Protein AF-A0A6L7LC41-F1 (afdb_monomer)

Structure (mmCIF, N/CA/C/O backbone):
data_AF-A0A6L7LC41-F1
#
_entry.id   AF-A0A6L7LC41-F1
#
loop_
_atom_site.group_PDB
_atom_site.id
_atom_site.type_symbol
_atom_site.label_atom_id
_atom_site.label_alt_id
_atom_site.label_comp_id
_atom_site.label_asym_id
_atom_site.label_entity_id
_atom_site.label_seq_id
_atom_site.pdbx_PDB_ins_code
_atom_site.Cartn_x
_atom_site.Cartn_y
_atom_site.Cartn_z
_atom_site.occupancy
_atom_site.B_iso_or_equiv
_atom_site.auth_seq_id
_atom_site.auth_comp_id
_atom_site.auth_asym_id
_atom_site.auth_atom_id
_atom_site.pdbx_PDB_model_num
ATOM 1 N N . MET A 1 1 ? -7.685 -9.081 17.342 1.00 49.19 1 MET A N 1
ATOM 2 C CA . MET A 1 1 ? -6.665 -9.412 16.320 1.00 49.19 1 MET A CA 1
ATOM 3 C C . MET A 1 1 ? -6.701 -8.478 15.103 1.00 49.19 1 MET A C 1
ATOM 5 O O . MET A 1 1 ? -5.638 -8.204 14.570 1.00 49.19 1 MET A O 1
ATOM 9 N N . LEU A 1 2 ? -7.864 -7.918 14.726 1.00 59.47 2 LEU A N 1
ATOM 10 C CA . LEU A 1 2 ? -8.021 -6.990 13.585 1.00 59.47 2 LEU A CA 1
ATOM 11 C C . LEU A 1 2 ? -7.290 -5.636 13.727 1.00 59.47 2 LEU A C 1
ATOM 13 O O . LEU A 1 2 ? -6.851 -5.098 12.725 1.00 59.47 2 LEU A O 1
ATOM 17 N N . LYS A 1 3 ? -7.033 -5.137 14.949 1.00 65.00 3 LYS A N 1
ATOM 18 C CA . LYS A 1 3 ? -6.404 -3.813 15.175 1.00 65.00 3 LYS A CA 1
ATOM 19 C C . LYS A 1 3 ? -5.051 -3.582 14.484 1.00 65.00 3 LYS A C 1
ATOM 21 O O . LYS A 1 3 ? -4.684 -2.443 14.229 1.00 65.00 3 LYS A O 1
ATOM 26 N N . LYS A 1 4 ? -4.283 -4.640 14.189 1.00 66.75 4 LYS A N 1
ATOM 27 C CA . LYS A 1 4 ? -3.010 -4.499 13.455 1.00 66.75 4 LYS A CA 1
ATOM 28 C C . LYS A 1 4 ? -3.218 -4.047 12.003 1.00 66.75 4 LYS A C 1
ATOM 30 O O . LYS A 1 4 ? -2.312 -3.451 11.434 1.00 66.75 4 LYS A O 1
ATOM 35 N N . LEU A 1 5 ? -4.395 -4.309 11.432 1.00 72.88 5 LEU A N 1
ATOM 36 C CA . LEU A 1 5 ? -4.780 -3.898 10.082 1.00 72.88 5 LEU A CA 1
ATOM 37 C C . LEU A 1 5 ? -5.334 -2.467 10.040 1.00 72.88 5 LEU A C 1
ATOM 39 O O . LEU A 1 5 ? -5.534 -1.941 8.956 1.00 72.88 5 LEU A O 1
ATOM 43 N N . ASP A 1 6 ? -5.521 -1.801 11.181 1.00 81.56 6 ASP A N 1
ATOM 44 C CA . ASP A 1 6 ? -5.957 -0.396 11.201 1.00 81.56 6 ASP A CA 1
ATOM 45 C C . ASP A 1 6 ? -4.789 0.571 10.963 1.00 81.56 6 ASP A C 1
ATOM 47 O O . ASP A 1 6 ? -4.988 1.775 10.835 1.00 81.56 6 ASP A O 1
ATOM 51 N N . SER A 1 7 ? -3.554 0.065 10.930 1.00 87.88 7 SER A N 1
ATOM 52 C CA . SER A 1 7 ? -2.342 0.868 10.792 1.00 87.88 7 SER A CA 1
ATOM 53 C C . SER A 1 7 ? -2.106 1.286 9.340 1.00 87.88 7 SER A C 1
ATOM 55 O O . SER A 1 7 ? -1.676 0.486 8.506 1.00 87.88 7 SER A O 1
ATOM 57 N N . TRP A 1 8 ? -2.302 2.573 9.059 1.00 89.00 8 TRP A N 1
ATOM 58 C CA . TRP A 1 8 ? -1.938 3.201 7.787 1.00 89.00 8 TRP A CA 1
ATOM 59 C C . TRP A 1 8 ? -0.470 2.976 7.390 1.00 89.00 8 TRP A C 1
ATOM 61 O O . TRP A 1 8 ? -0.178 2.784 6.213 1.00 89.00 8 TRP A O 1
ATOM 71 N N . VAL A 1 9 ? 0.449 2.902 8.361 1.00 91.44 9 VAL A N 1
ATOM 72 C CA . VAL A 1 9 ? 1.871 2.608 8.111 1.00 91.44 9 VAL A CA 1
ATOM 73 C C . VAL A 1 9 ? 2.057 1.192 7.571 1.00 91.44 9 VAL A C 1
ATOM 75 O O . VAL A 1 9 ? 2.804 0.989 6.617 1.00 91.44 9 VAL A O 1
ATOM 78 N N . THR A 1 10 ? 1.361 0.208 8.149 1.00 91.38 10 THR A N 1
ATOM 79 C CA . THR A 1 10 ? 1.440 -1.188 7.698 1.00 91.38 10 THR A CA 1
ATOM 80 C C . THR A 1 10 ? 1.007 -1.301 6.242 1.00 91.38 10 THR A C 1
ATOM 82 O O . THR A 1 10 ? 1.713 -1.903 5.437 1.00 91.38 10 THR A O 1
ATOM 85 N N . TRP A 1 11 ? -0.101 -0.658 5.880 1.00 92.00 11 TRP A N 1
ATOM 86 C CA . TRP A 1 11 ? -0.590 -0.660 4.505 1.00 92.00 11 TRP A CA 1
ATOM 87 C C . TRP A 1 11 ? 0.268 0.172 3.551 1.00 92.00 11 TRP A C 1
ATOM 89 O O . TRP A 1 11 ? 0.430 -0.225 2.403 1.00 92.00 11 TRP A O 1
ATOM 99 N N . GLY A 1 12 ? 0.899 1.251 4.018 1.00 94.69 12 GLY A N 1
ATOM 100 C CA . GLY A 1 12 ? 1.907 1.971 3.240 1.00 94.69 12 GLY A CA 1
ATOM 101 C C . GLY A 1 12 ? 3.096 1.082 2.865 1.00 94.69 12 GLY A C 1
ATOM 102 O O . GLY A 1 12 ? 3.467 1.005 1.698 1.00 94.69 12 GLY A O 1
ATOM 103 N N . VAL A 1 13 ? 3.651 0.335 3.825 1.00 95.06 13 VAL A N 1
ATOM 104 C CA . VAL A 1 13 ? 4.756 -0.606 3.558 1.00 95.06 13 VAL A CA 1
ATOM 105 C C . VAL A 1 13 ? 4.331 -1.693 2.570 1.00 95.06 13 VAL A C 1
ATOM 107 O O . VAL A 1 13 ? 5.054 -1.969 1.614 1.00 95.06 13 VAL A O 1
ATOM 110 N N . VAL A 1 14 ? 3.147 -2.283 2.762 1.00 93.50 14 VAL A N 1
ATOM 111 C CA . VAL A 1 14 ? 2.614 -3.307 1.849 1.00 93.50 14 VAL A CA 1
ATOM 112 C C . VAL A 1 14 ? 2.427 -2.735 0.441 1.00 93.50 14 VAL A C 1
ATOM 114 O O . VAL A 1 14 ? 2.898 -3.340 -0.519 1.00 93.50 14 VAL A O 1
ATOM 117 N N . GLY A 1 15 ? 1.804 -1.560 0.313 1.00 93.81 15 GLY A N 1
ATOM 118 C CA . GLY A 1 15 ? 1.602 -0.887 -0.970 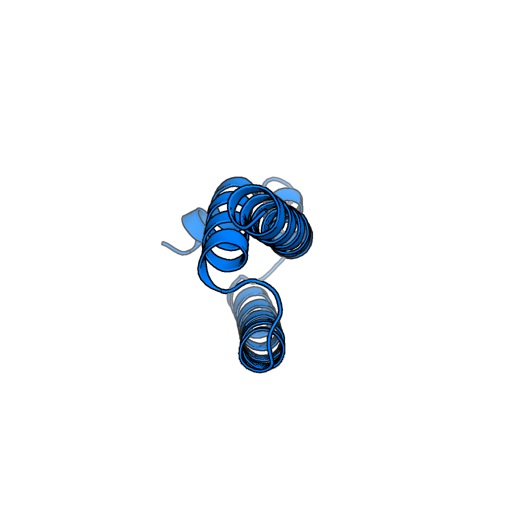1.00 93.81 15 GLY A CA 1
ATOM 119 C C . GLY A 1 15 ? 2.923 -0.638 -1.690 1.00 93.81 15 GLY A C 1
ATOM 120 O O . GLY A 1 15 ? 3.074 -1.033 -2.843 1.00 93.81 15 GLY A O 1
ATOM 121 N N . PHE A 1 16 ? 3.915 -0.082 -0.991 1.00 95.50 16 PHE A N 1
ATOM 122 C CA . PHE A 1 16 ? 5.242 0.167 -1.555 1.00 95.50 16 PHE A CA 1
ATOM 123 C C . PHE A 1 16 ? 5.922 -1.106 -2.067 1.00 95.50 16 PHE A C 1
ATOM 125 O O . PHE A 1 16 ? 6.407 -1.120 -3.196 1.00 95.50 16 PHE A O 1
ATOM 132 N N . ILE A 1 17 ? 5.925 -2.186 -1.278 1.00 95.44 17 ILE A N 1
ATOM 133 C CA . ILE A 1 17 ? 6.529 -3.468 -1.677 1.00 95.44 17 ILE A CA 1
ATOM 134 C C . ILE A 1 17 ? 5.837 -4.032 -2.921 1.00 95.44 17 ILE A C 1
ATOM 136 O O . ILE A 1 17 ? 6.512 -4.466 -3.854 1.00 95.44 17 ILE A O 1
ATOM 140 N N . ILE A 1 18 ? 4.501 -4.001 -2.958 1.00 92.69 18 ILE A N 1
ATOM 141 C CA . ILE A 1 18 ? 3.731 -4.476 -4.112 1.00 92.69 18 ILE A CA 1
ATOM 142 C C . ILE A 1 18 ? 4.062 -3.638 -5.352 1.00 92.69 18 ILE A C 1
ATOM 144 O O . ILE A 1 18 ? 4.350 -4.202 -6.408 1.00 92.69 18 ILE A O 1
ATOM 148 N N . GLY A 1 19 ? 4.085 -2.309 -5.229 1.00 92.62 19 GLY A N 1
ATOM 149 C CA . GLY A 1 19 ? 4.442 -1.414 -6.327 1.00 92.62 19 GLY A CA 1
ATOM 150 C C . GLY A 1 19 ? 5.859 -1.631 -6.843 1.00 92.62 19 GLY A C 1
ATOM 151 O O . GLY A 1 19 ? 6.068 -1.683 -8.055 1.00 92.62 19 GLY A O 1
ATOM 152 N N . LEU A 1 20 ? 6.815 -1.832 -5.938 1.00 93.81 20 LEU A N 1
ATOM 153 C CA . LEU A 1 20 ? 8.209 -2.093 -6.282 1.00 93.81 20 LEU A CA 1
ATOM 154 C C . LEU A 1 20 ? 8.392 -3.443 -6.991 1.00 93.81 20 LEU A C 1
ATOM 156 O O . LEU A 1 20 ? 9.182 -3.542 -7.926 1.00 93.81 20 LEU A O 1
ATOM 160 N N . ALA A 1 21 ? 7.660 -4.479 -6.578 1.00 91.19 21 ALA A N 1
ATOM 161 C CA . ALA A 1 21 ? 7.776 -5.819 -7.151 1.00 91.19 21 ALA A CA 1
ATOM 162 C C . ALA A 1 21 ? 7.005 -5.974 -8.474 1.00 91.19 21 ALA A C 1
ATOM 164 O O . ALA A 1 21 ? 7.523 -6.534 -9.441 1.00 91.19 21 ALA A O 1
ATOM 165 N N . LEU A 1 22 ? 5.762 -5.487 -8.524 1.00 87.00 22 LEU A N 1
ATOM 166 C CA . LEU A 1 22 ? 4.830 -5.750 -9.626 1.00 87.00 22 LEU A CA 1
ATOM 167 C C . LEU A 1 22 ? 4.722 -4.594 -10.619 1.00 87.00 22 LEU A C 1
ATOM 169 O O . LEU A 1 22 ? 4.453 -4.832 -11.797 1.00 87.00 22 LEU A O 1
ATOM 173 N N . GLY A 1 23 ? 5.007 -3.360 -10.198 1.00 80.75 23 GLY A N 1
ATOM 174 C CA . GLY A 1 23 ? 4.765 -2.163 -10.999 1.00 80.75 23 GLY A CA 1
ATOM 175 C C . GLY A 1 23 ? 3.279 -1.961 -11.333 1.00 80.75 23 GLY A C 1
ATOM 176 O O . GLY A 1 23 ? 2.398 -2.281 -10.529 1.00 80.75 23 GLY A O 1
ATOM 177 N N . VAL A 1 24 ? 3.005 -1.415 -12.522 1.00 75.00 24 V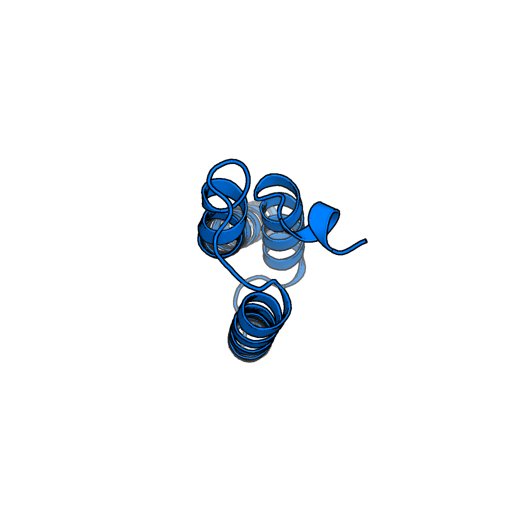AL A N 1
ATOM 178 C CA . VAL A 1 24 ? 1.651 -1.262 -13.078 1.00 75.00 24 VAL A CA 1
ATOM 179 C C . VAL A 1 24 ? 1.511 -2.196 -14.279 1.00 75.00 24 VAL A C 1
ATOM 181 O O . VAL A 1 24 ? 2.155 -1.989 -15.303 1.00 75.00 24 VAL A O 1
ATOM 184 N N . ASN A 1 25 ? 0.700 -3.243 -14.138 1.00 82.69 25 ASN A N 1
ATOM 185 C CA . ASN A 1 25 ? 0.345 -4.183 -15.204 1.00 82.69 25 ASN A CA 1
ATOM 186 C C . ASN A 1 25 ? -1.114 -4.657 -15.025 1.00 82.69 25 ASN A C 1
ATOM 188 O O . ASN A 1 25 ? -1.794 -4.229 -14.090 1.00 82.69 25 ASN A O 1
ATOM 192 N N . ASP A 1 26 ? -1.603 -5.550 -15.888 1.00 85.75 26 ASP A N 1
ATOM 193 C CA . ASP A 1 26 ? -2.991 -6.040 -15.827 1.00 85.75 26 ASP A CA 1
ATOM 194 C C . ASP A 1 26 ? -3.341 -6.716 -14.487 1.00 85.75 26 ASP A C 1
ATOM 196 O O . ASP A 1 26 ? -4.474 -6.624 -14.010 1.00 85.75 26 ASP A O 1
ATOM 200 N N . LEU A 1 27 ? -2.362 -7.343 -13.823 1.00 85.25 27 LEU A N 1
ATOM 201 C CA . LEU A 1 27 ? -2.537 -7.923 -12.489 1.00 85.25 27 LEU A CA 1
ATOM 202 C C . LEU A 1 27 ? -2.779 -6.836 -11.430 1.00 85.25 27 LEU A C 1
ATOM 204 O O . LEU A 1 27 ? -3.533 -7.065 -10.483 1.00 85.25 27 LEU A O 1
ATOM 208 N N . SER A 1 28 ? -2.198 -5.644 -11.594 1.00 80.12 28 SER A N 1
ATOM 209 C CA . SER A 1 28 ? -2.401 -4.511 -10.684 1.00 80.12 28 SER A CA 1
ATOM 210 C C . SER A 1 28 ? -3.871 -4.074 -10.642 1.00 80.12 28 SER A C 1
ATOM 212 O O . SER A 1 28 ? -4.376 -3.767 -9.564 1.00 80.12 28 SER A O 1
ATOM 214 N N . VAL A 1 29 ? -4.588 -4.114 -11.774 1.00 85.06 29 VAL A N 1
ATOM 215 C CA . VAL A 1 29 ? -6.025 -3.775 -11.834 1.00 85.06 29 VAL A CA 1
ATOM 216 C C . VAL A 1 29 ? -6.847 -4.749 -10.989 1.00 85.06 29 VAL A C 1
ATOM 218 O O . VAL A 1 29 ? -7.664 -4.330 -10.166 1.00 85.06 29 VAL A O 1
ATOM 221 N N . TRP A 1 30 ? -6.587 -6.050 -11.136 1.00 90.56 30 TRP A N 1
ATOM 222 C CA . TRP A 1 30 ? -7.262 -7.085 -10.354 1.00 90.56 30 TRP A CA 1
ATOM 223 C C . TRP A 1 30 ? -6.933 -7.001 -8.863 1.00 90.56 30 TRP A C 1
ATOM 225 O O . TRP A 1 30 ? -7.829 -7.145 -8.034 1.00 90.56 30 TRP A O 1
ATOM 235 N N . LEU A 1 31 ? -5.679 -6.714 -8.507 1.00 88.06 31 LEU A N 1
ATOM 236 C CA . LEU A 1 31 ? -5.265 -6.536 -7.114 1.00 88.06 31 LEU A CA 1
ATOM 237 C C . LEU A 1 31 ? -5.950 -5.338 -6.450 1.00 88.06 31 LEU A C 1
ATOM 239 O O . LEU A 1 31 ? -6.386 -5.455 -5.307 1.00 88.06 31 LEU A O 1
ATOM 243 N N . VAL A 1 32 ? -6.093 -4.212 -7.156 1.00 87.12 32 VAL A N 1
ATOM 244 C CA . VAL A 1 32 ? -6.828 -3.046 -6.643 1.00 87.12 32 VAL A CA 1
ATOM 245 C C . VAL A 1 32 ? -8.312 -3.371 -6.487 1.00 87.12 32 VAL A C 1
ATOM 247 O O . VAL A 1 32 ? -8.888 -3.064 -5.446 1.00 87.12 32 VAL A O 1
ATOM 250 N N . ALA A 1 33 ? -8.928 -4.038 -7.468 1.00 90.94 33 ALA A N 1
ATOM 251 C CA . ALA A 1 33 ? -10.339 -4.418 -7.399 1.00 90.94 33 ALA A CA 1
ATOM 252 C C . ALA A 1 33 ? -10.627 -5.367 -6.221 1.00 90.94 33 ALA A C 1
ATOM 254 O O . ALA A 1 33 ? -11.540 -5.122 -5.429 1.00 90.94 33 ALA A O 1
ATOM 255 N N . ILE A 1 34 ? -9.812 -6.415 -6.061 1.00 92.56 34 ILE A N 1
ATOM 256 C CA . ILE A 1 34 ? -9.912 -7.355 -4.936 1.00 92.56 34 ILE A CA 1
ATOM 257 C C . ILE A 1 34 ? -9.635 -6.630 -3.616 1.00 92.56 34 ILE A C 1
ATOM 259 O O . ILE A 1 34 ? -10.391 -6.794 -2.661 1.00 92.56 34 ILE A O 1
ATOM 263 N N . GLY A 1 35 ? -8.593 -5.797 -3.560 1.00 89.31 35 GLY A N 1
ATOM 264 C CA . GLY A 1 35 ? -8.231 -5.023 -2.373 1.00 89.31 35 GLY A CA 1
ATOM 265 C C . GLY A 1 35 ? -9.350 -4.089 -1.912 1.00 89.31 35 GLY A C 1
ATOM 266 O O . GLY A 1 35 ? -9.651 -4.040 -0.722 1.00 89.31 35 GLY A O 1
ATOM 267 N N . LEU A 1 36 ? -10.026 -3.414 -2.845 1.00 89.06 36 LEU A N 1
ATOM 268 C CA . LEU A 1 36 ? -11.169 -2.554 -2.543 1.00 89.06 36 LEU A CA 1
ATOM 269 C C . LEU A 1 36 ? -12.359 -3.366 -2.014 1.00 89.06 36 LEU A C 1
ATOM 271 O O . LEU A 1 36 ? -12.961 -2.989 -1.010 1.00 89.06 36 LEU A O 1
ATOM 275 N N . GLY A 1 37 ? -12.666 -4.508 -2.639 1.00 92.25 37 GLY A N 1
ATOM 276 C CA . GLY A 1 37 ? -13.711 -5.417 -2.160 1.00 92.25 37 GLY A CA 1
ATOM 277 C C . GLY A 1 37 ? -13.433 -5.937 -0.746 1.00 92.25 37 GLY A C 1
ATOM 278 O O . GLY A 1 37 ? -14.312 -5.904 0.117 1.00 92.25 37 GLY A O 1
ATOM 279 N N . LEU A 1 38 ? -12.188 -6.346 -0.478 1.00 91.44 38 LEU A N 1
ATOM 280 C CA . LEU A 1 38 ? -11.740 -6.771 0.850 1.00 91.44 38 LEU A CA 1
ATOM 281 C C . LEU A 1 38 ? -11.796 -5.631 1.870 1.00 91.44 38 LEU A C 1
ATOM 283 O O . LEU A 1 38 ? -12.181 -5.869 3.011 1.00 91.44 38 LEU A O 1
ATOM 287 N N . PHE A 1 39 ? -11.457 -4.402 1.477 1.00 87.12 39 PHE A N 1
ATOM 288 C CA . PHE A 1 39 ? -11.537 -3.239 2.357 1.00 87.12 39 PHE A CA 1
ATOM 289 C C . PHE A 1 39 ? -12.984 -2.919 2.747 1.00 87.12 39 PHE A C 1
ATOM 291 O O . PHE A 1 39 ? -13.267 -2.696 3.921 1.00 87.12 39 PHE A O 1
ATOM 298 N N . ILE A 1 40 ? -13.927 -2.982 1.803 1.00 88.94 40 ILE A N 1
ATOM 299 C CA . ILE A 1 40 ? -15.355 -2.809 2.107 1.00 88.94 40 ILE A CA 1
ATOM 300 C C . ILE A 1 40 ? -15.835 -3.910 3.061 1.00 88.94 40 ILE A C 1
ATOM 302 O O . ILE A 1 40 ? -16.457 -3.609 4.079 1.00 88.94 40 ILE A O 1
ATOM 306 N N . ALA A 1 41 ? -15.502 -5.175 2.782 1.00 90.00 41 ALA A N 1
ATOM 307 C CA . ALA A 1 41 ? -15.838 -6.287 3.672 1.00 90.00 41 ALA A CA 1
ATOM 308 C C . ALA A 1 41 ? -15.234 -6.096 5.076 1.00 90.00 41 ALA A C 1
ATOM 310 O O . ALA A 1 41 ? -15.899 -6.343 6.081 1.00 90.00 41 ALA A O 1
ATOM 311 N N . TYR A 1 42 ? -13.998 -5.596 5.155 1.00 86.44 42 TYR A N 1
ATOM 312 C CA . TYR A 1 42 ? -13.336 -5.267 6.412 1.00 86.44 42 TYR A CA 1
ATOM 313 C C . TYR A 1 42 ? -14.097 -4.196 7.195 1.00 86.44 42 TYR A C 1
ATOM 315 O O . TYR A 1 42 ? -14.348 -4.394 8.381 1.00 86.44 42 TYR A O 1
ATOM 323 N N . LEU A 1 43 ? -14.509 -3.098 6.549 1.00 85.38 43 LEU A N 1
ATOM 324 C CA . LEU A 1 43 ? -15.275 -2.030 7.201 1.00 85.38 43 LEU A CA 1
ATOM 325 C C . LEU A 1 43 ? -16.612 -2.539 7.750 1.00 85.38 43 LEU A C 1
ATOM 327 O O . LEU A 1 43 ? -16.972 -2.207 8.877 1.00 85.38 43 LEU A O 1
ATOM 331 N N . VAL A 1 44 ? -17.310 -3.399 7.000 1.00 86.00 44 VAL A N 1
ATOM 332 C CA . VAL A 1 44 ? -18.561 -4.029 7.456 1.00 86.00 44 VAL A CA 1
ATOM 333 C C . VAL A 1 44 ? -18.334 -4.859 8.726 1.00 86.00 44 VAL A C 1
ATOM 335 O O . VAL A 1 44 ? -19.141 -4.807 9.652 1.00 86.00 44 VAL A O 1
ATOM 338 N N . LEU A 1 45 ? -17.221 -5.593 8.801 1.00 86.38 45 LEU A N 1
ATOM 339 C CA . LEU A 1 45 ? -16.874 -6.424 9.959 1.00 86.38 45 LEU A CA 1
ATOM 340 C C . LEU A 1 45 ? -16.320 -5.622 11.147 1.00 86.38 45 LEU A C 1
ATOM 342 O O . LEU A 1 45 ? -16.388 -6.091 12.283 1.00 86.38 45 LEU A O 1
ATOM 346 N N . HIS A 1 46 ? -15.751 -4.439 10.906 1.00 82.19 46 HIS A N 1
ATOM 347 C CA . HIS A 1 46 ? -15.094 -3.636 11.940 1.00 82.19 46 HIS A CA 1
ATOM 348 C C . HIS A 1 46 ? -16.089 -2.983 12.916 1.00 82.19 46 HIS A C 1
ATOM 350 O O . HIS A 1 46 ? -15.728 -2.656 14.051 1.00 82.19 46 HIS A O 1
ATOM 356 N N . GLY A 1 47 ? -17.357 -2.860 12.511 1.00 80.38 47 GLY A N 1
ATOM 357 C CA . GLY A 1 47 ? -18.420 -2.284 13.329 1.00 80.38 47 GLY A CA 1
ATOM 358 C C . GLY A 1 47 ? -18.345 -0.753 13.407 1.00 80.38 47 GLY A C 1
ATOM 359 O O . GLY A 1 47 ? -17.736 -0.117 12.548 1.00 80.38 47 GLY A O 1
ATOM 360 N N . PRO A 1 48 ? -18.998 -0.126 14.402 1.00 81.06 48 PRO A N 1
ATOM 361 C CA . PRO A 1 48 ? -19.118 1.324 14.462 1.00 81.06 48 PRO A CA 1
ATOM 362 C C . PRO A 1 48 ? -17.767 2.029 14.631 1.00 81.06 48 PRO A C 1
ATOM 364 O O . PRO A 1 48 ? -16.900 1.610 15.403 1.00 81.06 48 PRO A O 1
ATOM 367 N N . ALA A 1 49 ? -17.669 3.151 13.924 1.00 79.06 49 ALA A N 1
ATOM 368 C CA . ALA A 1 49 ? -16.687 4.216 14.042 1.00 79.06 49 ALA A CA 1
ATOM 369 C C . ALA A 1 49 ? -16.171 4.440 15.477 1.00 79.06 49 ALA A C 1
ATOM 371 O O . ALA A 1 49 ? -16.945 4.702 16.403 1.00 79.06 49 ALA A O 1
ATOM 372 N N . LYS A 1 50 ? -14.847 4.364 15.665 1.00 82.25 50 LYS A N 1
ATOM 373 C CA . LYS A 1 50 ? -14.171 4.704 16.926 1.00 82.25 50 LYS A CA 1
ATOM 374 C C . LYS A 1 50 ? -13.246 5.887 16.712 1.00 82.25 50 LYS A C 1
ATOM 376 O O . LYS A 1 50 ? -12.250 5.775 16.003 1.00 82.25 50 LYS A O 1
ATOM 381 N N . ARG A 1 51 ? -13.516 6.972 17.436 1.00 78.31 51 ARG A N 1
ATOM 382 C CA . ARG A 1 51 ? -12.829 8.268 17.316 1.00 78.31 51 ARG A CA 1
ATOM 383 C C . ARG A 1 51 ? -11.296 8.189 17.335 1.00 78.31 51 ARG A C 1
ATOM 385 O O . ARG A 1 51 ? -10.642 8.988 16.679 1.00 78.31 51 ARG A O 1
ATOM 392 N N . GLU A 1 52 ? -10.731 7.240 18.078 1.00 79.50 52 GLU A N 1
ATOM 393 C CA . GLU A 1 52 ? -9.279 7.079 18.234 1.00 79.50 52 GLU A CA 1
ATOM 394 C C . GLU A 1 52 ? -8.597 6.358 17.059 1.00 79.50 52 GLU A C 1
ATOM 396 O O . GLU A 1 52 ? -7.422 6.601 16.799 1.00 79.50 52 GLU A O 1
ATOM 401 N N . THR A 1 53 ? -9.293 5.461 16.352 1.00 80.50 53 THR A N 1
ATOM 402 C CA . THR A 1 53 ? -8.675 4.557 15.356 1.00 80.50 53 THR A CA 1
ATOM 403 C C . THR A 1 53 ? -9.215 4.739 13.943 1.00 80.50 53 THR A C 1
ATOM 405 O O . THR A 1 53 ? -8.580 4.321 12.978 1.00 80.50 53 THR A O 1
ATOM 408 N N . GLU A 1 54 ? -10.362 5.394 13.802 1.00 81.44 54 GLU A N 1
ATOM 409 C CA . GLU A 1 54 ? -11.075 5.556 12.537 1.00 81.44 54 GLU A CA 1
ATOM 410 C C . GLU A 1 54 ? -10.291 6.368 11.503 1.00 81.44 54 GLU A C 1
ATOM 412 O O . GLU A 1 54 ? -10.269 5.999 10.333 1.00 81.44 54 GLU A O 1
ATOM 417 N N . GLY A 1 55 ? -9.563 7.404 11.933 1.00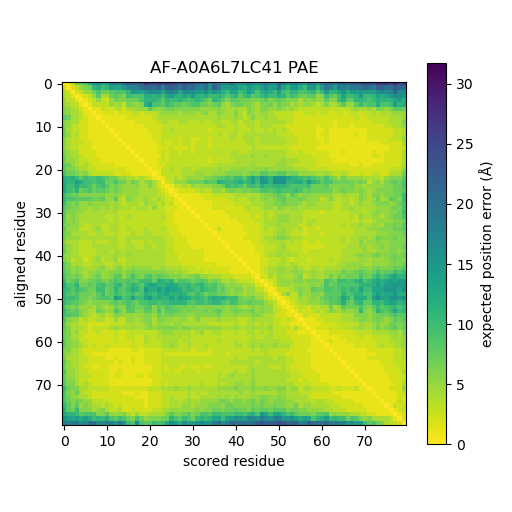 83.25 55 GLY A N 1
ATOM 418 C CA . GLY A 1 55 ? -8.705 8.180 11.033 1.00 83.25 55 GLY A CA 1
ATOM 419 C C . GLY A 1 55 ? -7.591 7.335 10.407 1.00 83.25 55 GLY A C 1
ATOM 420 O O . GLY A 1 55 ? -7.358 7.413 9.204 1.00 83.25 55 GLY A O 1
ATOM 421 N N . SER A 1 56 ? -6.945 6.475 11.201 1.00 85.00 56 SER A N 1
ATOM 422 C CA . SER A 1 56 ? -5.898 5.566 10.713 1.00 85.00 56 SER A CA 1
ATOM 423 C C . SER A 1 56 ? -6.475 4.487 9.793 1.00 85.00 56 SER A C 1
ATOM 425 O O . SER A 1 56 ? -5.907 4.208 8.737 1.00 85.00 56 SER A O 1
ATOM 427 N N . LEU A 1 57 ? -7.632 3.927 10.159 1.00 86.19 57 LEU A N 1
ATOM 428 C CA . LEU A 1 57 ? -8.327 2.926 9.358 1.00 86.19 57 LEU A CA 1
ATOM 429 C C . LEU A 1 57 ? -8.769 3.486 7.996 1.00 86.19 57 LEU A C 1
ATOM 431 O O . LEU A 1 57 ? -8.579 2.839 6.969 1.00 86.19 57 LEU A O 1
ATOM 435 N N . PHE A 1 58 ? -9.317 4.700 7.968 1.00 84.88 58 PHE A N 1
ATOM 436 C CA . PHE A 1 58 ? -9.746 5.341 6.727 1.00 84.88 58 PHE A CA 1
ATOM 437 C C . PHE A 1 58 ? -8.554 5.754 5.851 1.00 84.88 58 PHE A C 1
ATOM 439 O O . PHE A 1 58 ? -8.570 5.559 4.635 1.00 84.88 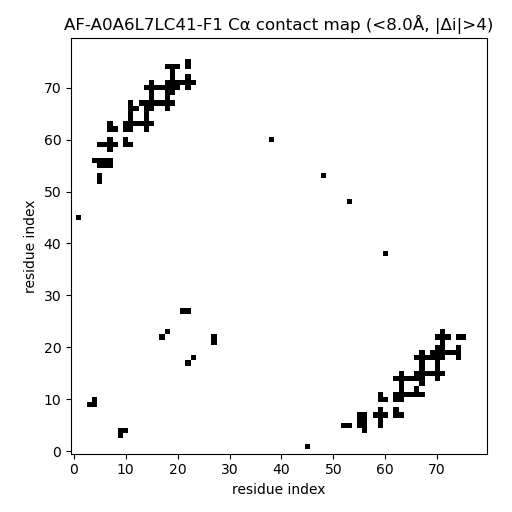58 PHE A O 1
ATOM 446 N N . ALA A 1 59 ? -7.482 6.270 6.463 1.00 89.62 59 ALA A N 1
ATOM 447 C CA . ALA A 1 59 ? -6.271 6.665 5.747 1.00 89.62 59 ALA A CA 1
ATOM 448 C C . ALA A 1 59 ? -5.535 5.477 5.107 1.00 89.62 59 ALA A C 1
ATOM 450 O O . ALA A 1 59 ? -4.849 5.662 4.101 1.00 89.62 59 ALA A O 1
ATOM 451 N N . ALA A 1 60 ? 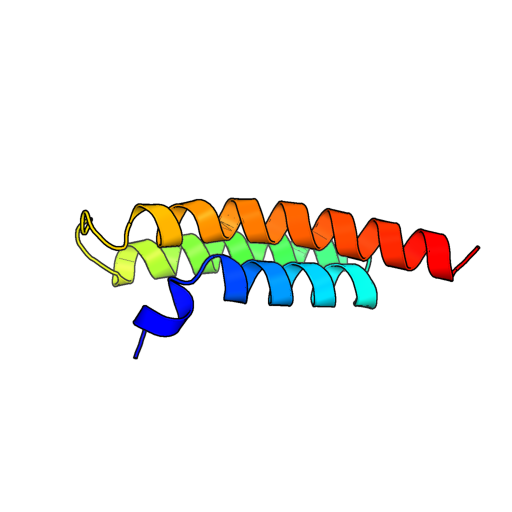-5.685 4.265 5.650 1.00 89.31 60 ALA A N 1
ATOM 452 C CA . ALA A 1 60 ? -4.973 3.074 5.195 1.00 89.31 60 ALA 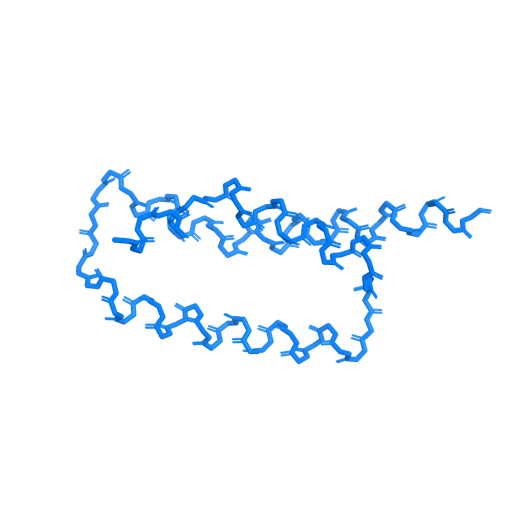A CA 1
ATOM 453 C C . ALA A 1 60 ? -5.108 2.815 3.686 1.00 89.31 60 ALA A C 1
ATOM 455 O O . ALA A 1 60 ? -4.101 2.560 3.027 1.00 89.31 60 ALA A O 1
ATOM 456 N N . GLY A 1 61 ? -6.317 2.943 3.126 1.00 87.75 61 GLY A N 1
ATOM 457 C CA . GLY A 1 61 ? -6.551 2.737 1.693 1.00 87.75 61 GLY A CA 1
ATOM 458 C C . GLY A 1 61 ? -5.839 3.772 0.815 1.00 87.75 61 GLY A C 1
ATOM 459 O O . GLY A 1 61 ? -5.155 3.416 -0.142 1.00 87.75 61 GLY A O 1
ATOM 460 N N . GLY A 1 62 ? -5.933 5.059 1.164 1.00 90.62 62 GLY A N 1
ATOM 461 C CA . GLY A 1 62 ? -5.251 6.124 0.419 1.00 90.62 62 GLY A CA 1
ATOM 462 C C . GLY A 1 62 ? -3.726 6.022 0.509 1.00 90.62 62 GLY A C 1
ATOM 463 O O . GLY A 1 62 ? -3.023 6.175 -0.490 1.00 90.62 62 GLY A O 1
ATOM 464 N N . VAL A 1 63 ? -3.211 5.699 1.695 1.00 94.62 63 VAL A N 1
ATOM 465 C CA . VAL A 1 63 ? -1.774 5.540 1.957 1.00 94.62 63 VAL A CA 1
ATOM 466 C C . VAL A 1 63 ? -1.210 4.336 1.211 1.00 94.62 63 VAL A C 1
ATOM 468 O O . VAL A 1 63 ? -0.140 4.444 0.618 1.00 94.62 63 VAL A O 1
ATOM 471 N N . PHE A 1 64 ? -1.948 3.225 1.166 1.00 93.19 64 PHE A N 1
ATOM 472 C CA . PHE A 1 64 ? -1.612 2.064 0.347 1.00 93.19 64 PHE A CA 1
ATOM 473 C C . PHE A 1 64 ? -1.432 2.439 -1.129 1.00 93.19 64 PHE A C 1
ATOM 475 O O . PHE A 1 64 ? -0.401 2.116 -1.719 1.00 93.19 64 PHE A O 1
ATOM 482 N N . MET A 1 65 ? -2.392 3.166 -1.712 1.00 91.62 65 MET A N 1
ATOM 483 C CA . MET A 1 65 ? -2.346 3.555 -3.128 1.00 91.62 65 MET A CA 1
ATOM 484 C C . MET A 1 65 ? -1.182 4.504 -3.433 1.00 91.62 65 MET A C 1
ATOM 486 O O . MET A 1 65 ? -0.461 4.306 -4.412 1.00 91.62 65 MET A O 1
ATOM 490 N N . MET A 1 66 ? -0.954 5.505 -2.578 1.00 94.81 66 MET A N 1
ATOM 491 C CA . MET A 1 66 ? 0.169 6.435 -2.740 1.00 94.81 66 MET A CA 1
ATOM 492 C C . MET A 1 66 ? 1.520 5.729 -2.612 1.00 94.81 66 MET A C 1
ATOM 494 O O . MET A 1 66 ? 2.429 5.967 -3.408 1.00 94.81 66 MET A O 1
ATOM 498 N N . ALA A 1 67 ? 1.651 4.831 -1.636 1.00 95.44 67 ALA A N 1
ATOM 499 C CA . ALA A 1 67 ? 2.875 4.075 -1.435 1.00 95.44 67 ALA A CA 1
ATOM 500 C C . ALA A 1 67 ? 3.134 3.087 -2.580 1.00 95.44 67 ALA A C 1
ATOM 502 O O . ALA A 1 67 ? 4.275 2.959 -3.018 1.00 95.44 67 ALA A O 1
ATOM 503 N N . TRP A 1 68 ? 2.092 2.453 -3.130 1.00 94.06 68 TRP A N 1
ATOM 504 C CA . TRP A 1 68 ? 2.210 1.640 -4.343 1.00 94.06 68 TRP A CA 1
ATOM 505 C C . TRP A 1 68 ? 2.751 2.462 -5.502 1.00 94.06 68 TRP A C 1
ATOM 507 O O . TRP A 1 68 ? 3.737 2.064 -6.121 1.00 94.06 68 TRP A O 1
ATOM 517 N N . MET A 1 69 ? 2.158 3.626 -5.771 1.00 92.25 69 MET A N 1
ATOM 518 C CA . MET A 1 69 ? 2.631 4.510 -6.833 1.00 92.25 69 MET A CA 1
ATOM 519 C C . MET A 1 69 ? 4.112 4.873 -6.642 1.00 92.25 69 MET A C 1
ATOM 521 O O . MET A 1 69 ? 4.886 4.786 -7.593 1.00 92.25 69 MET A O 1
ATOM 525 N N . ALA A 1 70 ? 4.533 5.181 -5.411 1.00 95.56 70 ALA A N 1
ATOM 526 C CA . ALA A 1 70 ? 5.939 5.427 -5.093 1.00 95.56 70 ALA A CA 1
ATOM 527 C C . ALA A 1 70 ? 6.839 4.203 -5.358 1.00 95.56 70 ALA A C 1
ATOM 529 O O . ALA A 1 70 ? 7.911 4.349 -5.943 1.00 95.56 70 ALA A O 1
ATOM 530 N N . GLY A 1 71 ? 6.402 2.996 -4.983 1.00 94.56 71 GLY A N 1
ATOM 531 C CA . GLY A 1 71 ? 7.132 1.752 -5.250 1.00 94.56 71 GLY A CA 1
ATOM 532 C C . GLY A 1 71 ? 7.286 1.472 -6.745 1.00 94.56 71 GLY A C 1
ATOM 533 O O . GLY A 1 71 ? 8.373 1.129 -7.205 1.00 94.56 71 GLY A O 1
ATOM 534 N N . PHE A 1 72 ? 6.225 1.694 -7.523 1.00 90.25 72 PHE A N 1
ATOM 535 C CA . PHE A 1 72 ? 6.264 1.592 -8.982 1.00 90.25 72 PHE A CA 1
ATOM 536 C C . PHE A 1 72 ? 7.277 2.566 -9.599 1.00 90.25 72 PHE A C 1
ATOM 538 O O . PHE A 1 72 ? 8.089 2.155 -10.428 1.00 90.25 72 PHE A O 1
ATOM 545 N N . ILE A 1 73 ? 7.268 3.834 -9.173 1.00 93.62 73 ILE A N 1
ATOM 546 C CA . ILE A 1 73 ? 8.225 4.844 -9.649 1.00 93.62 73 ILE A CA 1
ATOM 547 C C . ILE A 1 73 ? 9.660 4.416 -9.322 1.00 93.62 73 ILE A C 1
ATOM 549 O O . ILE A 1 73 ? 10.529 4.456 -10.192 1.00 93.62 73 ILE A O 1
ATOM 553 N N . ALA A 1 74 ? 9.907 3.957 -8.091 1.00 94.19 74 ALA A N 1
ATOM 554 C CA . ALA A 1 74 ? 11.218 3.471 -7.669 1.00 94.19 74 ALA A CA 1
ATOM 555 C C . ALA A 1 74 ? 11.692 2.284 -8.521 1.00 94.19 74 ALA A C 1
ATOM 557 O O . ALA A 1 74 ? 12.844 2.262 -8.949 1.00 94.19 74 ALA A O 1
ATOM 558 N N . ARG A 1 75 ? 10.802 1.332 -8.834 1.00 91.19 75 ARG A N 1
ATOM 559 C CA . ARG A 1 75 ? 11.110 0.222 -9.746 1.00 91.19 75 ARG A CA 1
ATOM 560 C C . ARG A 1 75 ? 11.534 0.732 -11.121 1.00 91.19 75 ARG A C 1
ATOM 562 O O . ARG A 1 75 ? 12.535 0.261 -11.644 1.00 91.19 75 ARG A O 1
ATOM 569 N N . GLY A 1 76 ? 10.789 1.692 -11.674 1.00 88.88 76 GLY A N 1
ATOM 570 C CA . GLY A 1 76 ? 11.090 2.307 -12.967 1.00 88.88 76 GLY A CA 1
ATOM 571 C C . GLY A 1 76 ? 12.478 2.952 -13.003 1.00 88.88 76 GLY A C 1
ATOM 572 O O . GLY A 1 76 ? 13.222 2.737 -13.955 1.00 88.88 76 GLY A O 1
ATOM 573 N N . LEU A 1 77 ? 12.851 3.670 -11.937 1.00 92.69 77 LEU A N 1
ATOM 574 C CA . LEU A 1 77 ? 14.176 4.283 -11.782 1.00 92.69 77 LEU A CA 1
ATOM 575 C C . LEU A 1 77 ? 15.308 3.258 -11.647 1.00 92.69 77 LEU A C 1
ATOM 577 O O . LEU A 1 77 ? 16.390 3.495 -12.162 1.00 92.69 77 LEU A O 1
ATOM 581 N N . LEU A 1 78 ? 15.073 2.132 -10.969 1.00 90.00 78 LEU A N 1
ATOM 582 C CA . LEU A 1 78 ? 16.063 1.054 -10.833 1.00 90.00 78 LEU A CA 1
ATOM 583 C C . LEU A 1 78 ? 16.243 0.231 -12.117 1.00 90.00 78 LEU A C 1
ATOM 585 O O . LEU A 1 78 ? 17.227 -0.491 -12.241 1.00 90.00 78 LEU A O 1
ATOM 589 N N . SER A 1 79 ? 15.273 0.290 -13.030 1.00 80.38 79 SER A N 1
ATOM 590 C CA . SER A 1 79 ? 15.321 -0.391 -14.329 1.00 80.38 79 SER A CA 1
ATOM 591 C C . SER A 1 79 ? 15.861 0.470 -15.480 1.00 80.38 79 SER A C 1
ATOM 593 O O . SER A 1 79 ? 15.907 -0.023 -16.607 1.00 80.38 79 SER A O 1
ATOM 595 N N . LEU A 1 80 ? 16.216 1.731 -15.208 1.00 68.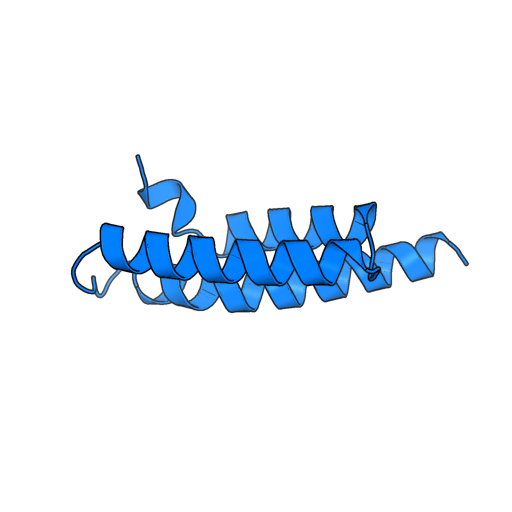44 80 LEU A N 1
ATOM 596 C CA . LEU A 1 80 ? 16.898 2.660 -16.122 1.00 68.44 80 LEU A CA 1
ATOM 597 C C . LEU A 1 80 ? 18.415 2.442 -16.083 1.00 68.44 80 LEU A C 1
ATOM 599 O O . LEU A 1 80 ? 19.030 2.549 -17.167 1.00 68.44 80 LEU A O 1
#

pLDDT: mean 86.56, std 8.44, range [49.19, 95.56]

Solvent-accessible surface area (backbone atoms only — not comparable to full-atom values): 4255 Å² total; per-residue (Å²): 128,68,73,72,73,32,37,26,65,57,34,22,54,52,20,21,53,48,10,41,74,65,40,87,48,78,64,46,57,54,50,51,54,52,49,51,54,51,49,53,53,47,53,69,72,67,56,79,86,43,91,89,50,42,65,37,42,62,42,18,62,60,36,17,54,53,25,15,53,50,16,24,52,52,37,55,63,76,73,108

Sequence (80 aa):
MLKKLDSWVTWGVVGFIIGLALGVNDLSVWL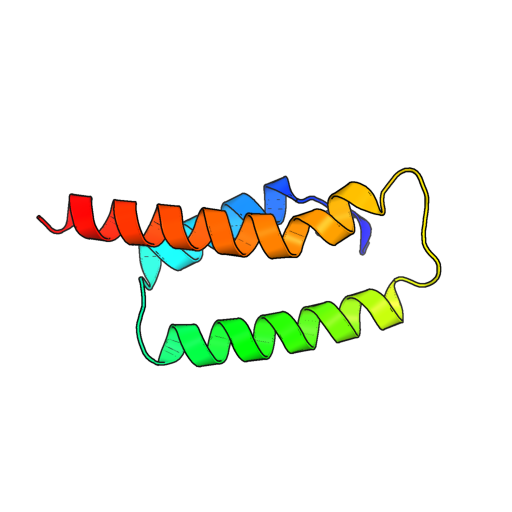VAIGLGLFIAYLVLHGPAKRETEGSLFAAGGVFMMAWMAGFIARGLLSL

Radius of gyration: 13.73 Å; Cα contacts (8 Å, |Δi|>4): 85; chains: 1; bounding box: 36×18×34 Å

Foldseek 3Di:
DCLVLLALVVLLVVLLVCLQPPNDDPVVVVVLVVVVVVLVVSVVVVDDDDPVRNVSNVNNNVSSPVSSNVNNVVNVVVVD

Mean predicted aligned error: 4.84 Å

Secondary structure (DSSP, 8-state):
-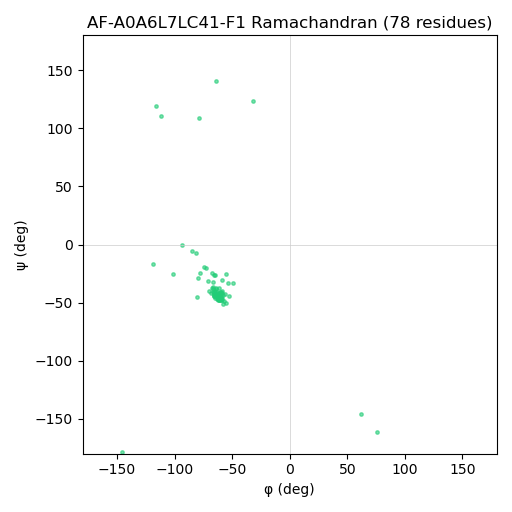GGGGG-HHHHHHHHHHHHHHH-SSHHHHHHHHHHHHHHHHHHHHH-S--TTTHHHHHHHHHHHHHHHHHHHHHHHHHT-